Protein AF-A0A9E4IZJ5-F1 (afdb_monomer_lite)

Foldseek 3Di:
DDDPPPPDDPDDDDDDDDDPVRVVVLVVVCVVVVHDSVVSVVVVCCVPPPVVVVVVVVVVVVVVVVPDDDDDDDPDPVRVVVVVVVVVVDVVVPDDDPDDDPDDDDDDDDD

Radius of gyration: 29.45 Å; chains: 1; bounding box: 47×33×101 Å

pLDDT: mean 76.72, std 20.34, range [35.88, 96.62]

Structure (mmCIF, N/CA/C/O backbone):
data_AF-A0A9E4IZJ5-F1
#
_entry.id   AF-A0A9E4IZJ5-F1
#
loop_
_atom_site.group_PDB
_atom_site.id
_atom_site.type_symbol
_atom_site.label_atom_id
_atom_site.label_alt_id
_atom_site.label_comp_id
_atom_site.label_asym_id
_atom_site.label_entity_id
_atom_site.label_seq_id
_atom_site.pdbx_PDB_ins_code
_atom_site.Cartn_x
_atom_site.Cartn_y
_atom_site.Cartn_z
_atom_site.occupancy
_atom_site.B_iso_or_equiv
_atom_site.auth_seq_id
_atom_site.auth_comp_id
_atom_site.auth_asym_id
_atom_site.auth_atom_id
_atom_site.pdbx_PDB_model_num
ATOM 1 N N . MET A 1 1 ? 7.154 19.233 9.734 1.00 36.97 1 MET A N 1
ATOM 2 C CA . MET A 1 1 ? 6.750 17.893 9.251 1.00 36.97 1 MET A CA 1
ATOM 3 C C . MET A 1 1 ? 5.667 18.065 8.201 1.00 36.97 1 MET A C 1
ATOM 5 O O . MET A 1 1 ? 4.547 18.426 8.537 1.00 36.97 1 MET A O 1
ATOM 9 N N . THR A 1 2 ? 6.019 17.907 6.929 1.00 35.88 2 THR A N 1
ATOM 10 C CA . THR A 1 2 ? 5.123 18.155 5.794 1.00 35.88 2 THR A CA 1
ATOM 11 C C . THR A 1 2 ? 4.124 17.006 5.673 1.00 35.88 2 THR A C 1
ATOM 13 O O . THR A 1 2 ? 4.502 15.882 5.353 1.00 35.88 2 THR A O 1
ATOM 16 N N . ALA A 1 3 ? 2.850 17.262 5.972 1.00 42.31 3 ALA A N 1
ATOM 17 C CA . ALA A 1 3 ? 1.789 16.279 5.794 1.00 42.31 3 ALA A CA 1
ATOM 18 C C . ALA A 1 3 ? 1.531 16.086 4.292 1.00 42.31 3 ALA A C 1
ATOM 20 O O . ALA A 1 3 ? 0.948 16.947 3.634 1.00 42.31 3 ALA A O 1
ATOM 21 N N . TYR A 1 4 ? 1.993 14.961 3.748 1.00 40.84 4 TYR A N 1
ATOM 22 C CA . TYR A 1 4 ? 1.787 14.574 2.357 1.00 40.84 4 TYR A CA 1
ATOM 23 C C . TYR A 1 4 ? 0.290 14.324 2.111 1.00 40.84 4 TYR A C 1
ATOM 25 O O . TYR A 1 4 ? -0.257 13.277 2.461 1.00 40.84 4 TYR A O 1
ATOM 33 N N . ARG A 1 5 ? -0.411 15.316 1.552 1.00 44.94 5 ARG A N 1
ATOM 34 C CA . ARG A 1 5 ? -1.818 15.194 1.154 1.00 44.94 5 ARG A CA 1
ATOM 35 C C . ARG A 1 5 ? -1.877 14.490 -0.202 1.00 44.94 5 ARG A C 1
ATOM 37 O O . ARG A 1 5 ? -1.972 15.137 -1.237 1.00 44.94 5 ARG A O 1
ATOM 44 N N . ARG A 1 6 ? -1.804 13.157 -0.196 1.00 54.78 6 ARG A N 1
ATOM 45 C CA . ARG A 1 6 ? -2.070 12.346 -1.392 1.00 54.78 6 ARG A CA 1
ATOM 46 C C . ARG A 1 6 ? -3.553 12.509 -1.743 1.00 54.78 6 ARG A C 1
ATOM 48 O O . ARG A 1 6 ? -4.413 12.033 -1.003 1.00 54.78 6 ARG A O 1
ATOM 55 N N . HIS A 1 7 ? -3.857 13.217 -2.827 1.00 52.69 7 HIS A N 1
ATOM 56 C CA . HIS A 1 7 ? -5.185 13.155 -3.431 1.00 52.69 7 HIS A CA 1
ATOM 57 C C . HIS A 1 7 ? -5.398 11.712 -3.903 1.00 52.69 7 HIS A C 1
ATOM 59 O O . HIS A 1 7 ? -4.649 11.212 -4.736 1.00 52.69 7 HIS A O 1
ATOM 65 N N . MET A 1 8 ? -6.348 11.008 -3.286 1.00 59.66 8 MET A N 1
ATOM 66 C CA . MET A 1 8 ? -6.722 9.657 -3.701 1.00 59.66 8 MET A CA 1
ATOM 67 C C . MET A 1 8 ? -7.817 9.773 -4.758 1.00 59.66 8 MET A C 1
ATOM 69 O O . MET A 1 8 ? -8.999 9.855 -4.424 1.00 59.66 8 MET A O 1
ATOM 73 N N . GLU A 1 9 ? -7.424 9.830 -6.025 1.00 59.44 9 GLU A N 1
ATOM 74 C CA . GLU A 1 9 ? -8.359 9.677 -7.140 1.00 59.44 9 GLU A CA 1
ATOM 75 C C . GLU A 1 9 ? -8.937 8.249 -7.118 1.00 59.44 9 GLU A C 1
ATOM 77 O O . GLU A 1 9 ? -8.218 7.281 -6.878 1.00 59.44 9 GLU A O 1
ATOM 82 N N . GLY A 1 10 ? -10.259 8.112 -7.274 1.00 72.81 10 GLY A N 1
ATOM 83 C CA . GLY A 1 10 ? -10.942 6.808 -7.242 1.00 72.81 10 GLY A CA 1
ATOM 84 C C . GLY A 1 10 ? -11.195 6.210 -5.848 1.00 72.81 10 GLY A C 1
ATOM 85 O O . GLY A 1 10 ? -11.477 5.015 -5.733 1.00 72.81 10 GLY A O 1
ATOM 86 N N . ALA A 1 11 ? -11.115 7.002 -4.772 1.00 76.50 11 ALA A N 1
ATOM 87 C CA . ALA A 1 11 ? -11.359 6.512 -3.415 1.00 76.50 11 ALA A CA 1
ATOM 88 C C . ALA A 1 11 ? -12.785 5.946 -3.240 1.00 76.50 11 ALA A C 1
ATOM 90 O O . ALA A 1 11 ? -13.775 6.666 -3.365 1.00 76.50 11 ALA A O 1
ATOM 91 N N . ARG A 1 12 ? -12.893 4.659 -2.878 1.00 85.75 12 ARG A N 1
ATOM 92 C CA . ARG A 1 12 ? -14.165 4.006 -2.525 1.00 85.75 12 ARG A CA 1
ATOM 93 C C . ARG A 1 12 ? -14.341 3.926 -1.010 1.00 85.75 12 ARG A C 1
ATOM 95 O O . ARG A 1 12 ? -13.396 3.632 -0.278 1.00 85.75 12 ARG A O 1
ATOM 102 N N . LYS A 1 13 ? -15.560 4.193 -0.531 1.00 87.25 13 LYS A N 1
ATOM 103 C CA . LYS A 1 13 ? -15.899 4.077 0.893 1.00 87.25 13 LYS A CA 1
ATOM 104 C C . LYS A 1 13 ? -16.126 2.608 1.244 1.00 87.25 13 LYS A C 1
ATOM 106 O O . LYS A 1 13 ? -16.907 1.930 0.588 1.00 87.25 13 LYS A O 1
ATOM 111 N N . VAL A 1 14 ? -15.483 2.158 2.315 1.00 86.88 14 VAL A N 1
ATOM 112 C CA . VAL A 1 14 ? -15.675 0.828 2.899 1.00 86.88 14 VAL A CA 1
ATOM 113 C C . VAL A 1 14 ? -16.224 1.004 4.312 1.00 86.88 14 VAL A C 1
ATOM 115 O O . VAL A 1 14 ? -15.728 1.840 5.069 1.00 86.88 14 VAL A O 1
ATOM 118 N N . GLN A 1 15 ? -17.258 0.238 4.656 1.00 91.44 15 GLN A N 1
ATOM 119 C CA . GLN A 1 15 ? -17.832 0.180 5.998 1.00 91.44 15 GLN A CA 1
ATOM 120 C C . GLN A 1 15 ? -17.727 -1.255 6.504 1.00 91.44 15 GLN A C 1
ATOM 122 O O . GLN A 1 15 ? -18.146 -2.183 5.820 1.00 91.44 15 GLN A O 1
ATOM 127 N N . VAL A 1 16 ? -17.152 -1.425 7.692 1.00 90.38 16 VAL A N 1
ATOM 128 C CA . VAL A 1 16 ? -16.969 -2.728 8.336 1.00 90.38 16 VAL A CA 1
ATOM 129 C C . VAL A 1 16 ? -17.392 -2.635 9.792 1.00 90.38 16 VAL A C 1
ATOM 131 O O . VAL A 1 16 ? -17.173 -1.611 10.443 1.00 90.38 16 VAL A O 1
ATOM 134 N N . THR A 1 17 ? -17.990 -3.709 10.295 1.00 94.06 17 THR A N 1
ATOM 135 C CA . THR A 1 17 ? -18.307 -3.858 11.715 1.00 94.06 17 THR A CA 1
ATOM 136 C C . THR A 1 17 ? -17.167 -4.612 12.375 1.00 94.06 17 THR A C 1
ATOM 138 O O . THR A 1 17 ? -16.766 -5.670 11.898 1.00 94.06 17 THR A O 1
ATOM 141 N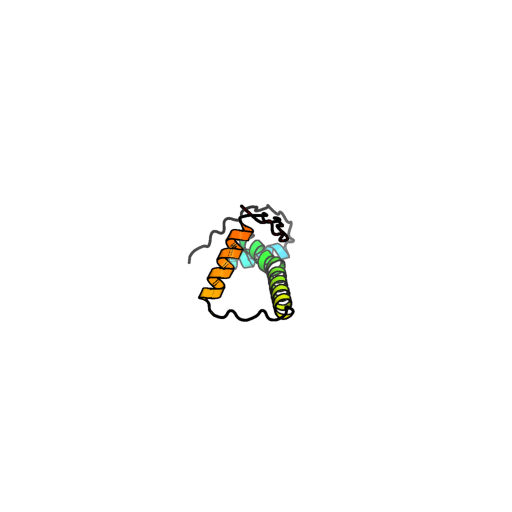 N . LEU A 1 18 ? -16.636 -4.048 13.455 1.00 92.56 18 LEU A N 1
ATOM 142 C CA . LEU A 1 18 ? -15.552 -4.640 14.229 1.00 92.56 18 LEU A CA 1
ATOM 143 C C . LEU A 1 18 ? -16.088 -5.112 15.571 1.00 92.56 18 LEU A C 1
ATOM 145 O O . LEU A 1 18 ? -16.976 -4.477 16.145 1.00 92.56 18 LEU A O 1
ATOM 149 N N . ASP A 1 19 ? -15.513 -6.189 16.092 1.00 96.62 19 ASP A N 1
ATOM 150 C CA . ASP A 1 19 ? -15.786 -6.590 17.464 1.00 96.62 19 ASP A CA 1
ATOM 151 C C . ASP A 1 19 ? -15.131 -5.625 18.475 1.00 96.62 19 ASP A C 1
ATOM 153 O O . ASP A 1 19 ? -14.283 -4.784 18.146 1.00 96.62 19 ASP A O 1
ATOM 157 N N . ALA A 1 20 ? -15.527 -5.750 19.743 1.00 94.88 20 ALA A N 1
ATOM 158 C CA . ALA A 1 20 ? -15.045 -4.878 20.810 1.00 94.88 20 ALA A CA 1
ATOM 159 C C . ALA A 1 20 ? -13.517 -4.940 21.001 1.00 94.88 20 ALA A C 1
ATOM 161 O O . ALA A 1 20 ? -12.894 -3.916 21.290 1.00 94.88 20 ALA A O 1
ATOM 162 N N . ARG A 1 21 ? -12.894 -6.114 20.819 1.00 95.56 21 ARG A N 1
ATOM 163 C CA . ARG A 1 2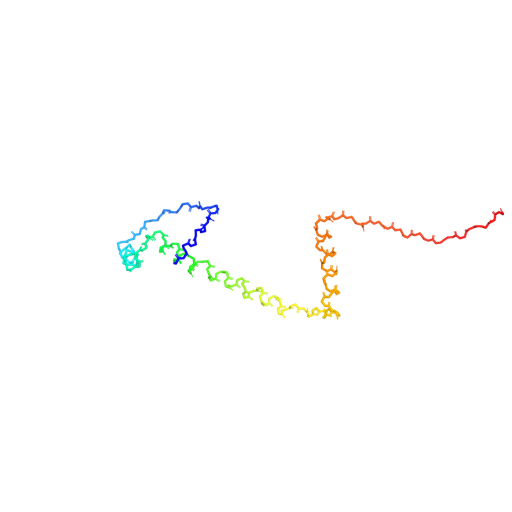1 ? -11.441 -6.296 20.968 1.00 95.56 21 ARG A CA 1
ATOM 164 C C . ARG A 1 21 ? -10.693 -5.620 19.821 1.00 95.56 21 ARG A C 1
ATOM 166 O O . ARG A 1 21 ? -9.725 -4.899 20.065 1.00 95.56 21 ARG A O 1
ATOM 173 N N . GLN A 1 22 ? -11.164 -5.801 18.591 1.00 92.50 22 GLN A N 1
ATOM 174 C CA . GLN A 1 22 ? -10.612 -5.178 17.388 1.00 92.50 22 GLN A CA 1
ATOM 175 C C . GLN A 1 22 ? -10.706 -3.651 17.459 1.00 92.50 22 GLN A C 1
ATOM 177 O O . GLN A 1 22 ? -9.714 -2.949 17.239 1.00 92.50 22 GLN A O 1
ATOM 182 N N . TYR A 1 23 ? -11.875 -3.124 17.835 1.00 93.94 23 TYR A N 1
ATOM 183 C CA . TYR A 1 23 ? -12.063 -1.685 17.986 1.00 93.94 23 TYR A CA 1
ATOM 184 C C . TYR A 1 23 ? -11.182 -1.108 19.102 1.00 93.94 23 TYR A C 1
ATOM 186 O O . TYR A 1 23 ? -10.544 -0.071 18.907 1.00 93.94 23 TYR A O 1
ATOM 194 N N . ALA A 1 24 ? -11.080 -1.788 20.249 1.00 93.12 24 ALA A N 1
ATOM 195 C CA . ALA A 1 24 ? -10.210 -1.363 21.344 1.00 93.12 24 ALA A CA 1
ATOM 196 C C . ALA A 1 24 ? -8.732 -1.313 20.921 1.00 93.12 24 ALA A C 1
ATOM 198 O O . ALA A 1 24 ? -8.028 -0.351 21.241 1.00 93.12 24 ALA A O 1
ATOM 199 N N . ALA A 1 25 ? -8.267 -2.302 20.153 1.00 92.38 25 ALA A N 1
ATOM 200 C CA . ALA A 1 25 ? -6.905 -2.326 19.628 1.00 92.38 25 ALA A CA 1
ATOM 201 C C . ALA A 1 25 ? -6.628 -1.133 18.697 1.00 92.38 25 ALA A C 1
ATOM 203 O O . ALA A 1 25 ? -5.636 -0.423 18.893 1.00 92.38 25 ALA A O 1
ATOM 204 N N . LEU A 1 26 ? -7.525 -0.860 17.743 1.00 91.69 26 LEU A N 1
ATOM 205 C CA . LEU A 1 26 ? -7.403 0.290 16.841 1.00 91.69 26 LEU A CA 1
ATOM 206 C C . LEU A 1 26 ? -7.488 1.622 17.592 1.00 91.69 26 LEU A C 1
ATOM 208 O O . LEU A 1 26 ? -6.711 2.535 17.314 1.00 91.69 26 LEU A O 1
ATOM 212 N N . SER A 1 27 ? -8.395 1.733 18.567 1.00 92.06 27 SER A N 1
ATOM 213 C CA . SER A 1 27 ? -8.549 2.937 19.387 1.00 92.06 27 SER A CA 1
ATOM 214 C C . SER A 1 27 ? -7.291 3.222 20.201 1.00 92.06 27 SER A C 1
ATOM 216 O O . SER A 1 27 ? -6.848 4.366 20.268 1.00 92.06 27 SER A O 1
ATOM 218 N N . ARG A 1 28 ? -6.649 2.186 20.753 1.00 93.38 28 ARG A N 1
ATOM 219 C CA . ARG A 1 28 ? -5.379 2.325 21.474 1.00 93.38 28 ARG A CA 1
ATOM 220 C C . ARG A 1 28 ? -4.269 2.874 20.577 1.00 93.38 28 ARG A C 1
ATOM 222 O O . ARG A 1 28 ? -3.574 3.794 20.992 1.00 93.38 28 ARG A O 1
ATOM 229 N N . ILE A 1 29 ? -4.125 2.352 19.357 1.00 91.31 29 ILE A N 1
ATOM 230 C CA . ILE A 1 29 ? -3.115 2.820 18.387 1.00 91.31 29 ILE A CA 1
ATOM 231 C C . ILE A 1 29 ? -3.415 4.262 17.958 1.00 91.31 29 ILE A C 1
ATOM 233 O O . ILE A 1 29 ? -2.544 5.126 17.988 1.00 91.31 29 ILE A O 1
ATOM 237 N N . SER A 1 30 ? -4.679 4.540 17.636 1.00 91.62 30 SER A N 1
ATOM 238 C CA . SER A 1 30 ? -5.164 5.875 17.279 1.00 91.62 30 SER A CA 1
ATOM 239 C C . SER A 1 30 ? -4.855 6.909 18.366 1.00 91.62 30 SER A C 1
ATOM 241 O O . SER A 1 30 ? -4.327 7.975 18.053 1.00 91.62 30 SER A O 1
ATOM 243 N N . ARG A 1 31 ? -5.120 6.587 19.639 1.00 91.94 31 ARG A N 1
ATOM 244 C CA . ARG A 1 31 ? -4.844 7.470 20.783 1.00 91.94 31 ARG A CA 1
ATOM 245 C C . ARG A 1 31 ? -3.354 7.632 21.056 1.00 91.94 31 ARG A C 1
ATOM 247 O O . ARG A 1 31 ? -2.927 8.749 21.315 1.00 91.94 31 ARG A O 1
ATOM 254 N N . LYS A 1 32 ? -2.578 6.544 20.987 1.00 91.00 32 LYS A N 1
ATOM 255 C CA . LYS A 1 32 ? -1.126 6.567 21.217 1.00 91.00 32 LYS A CA 1
ATOM 256 C C . LYS A 1 32 ? -0.421 7.525 20.257 1.00 91.00 32 LYS A C 1
ATOM 258 O O . LYS A 1 32 ? 0.443 8.280 20.682 1.00 91.00 32 LYS A O 1
ATOM 263 N N . ASP A 1 33 ? -0.829 7.512 18.992 1.00 85.38 33 ASP A N 1
ATOM 264 C CA . ASP A 1 33 ? -0.150 8.266 17.938 1.00 85.38 33 ASP A CA 1
ATOM 265 C C . ASP A 1 33 ? -0.860 9.592 17.595 1.00 85.38 33 ASP A C 1
ATOM 267 O O . ASP A 1 33 ? -0.421 10.317 16.704 1.00 85.38 33 ASP A O 1
ATOM 271 N N . GLY A 1 34 ? -1.992 9.903 18.241 1.00 89.12 34 GLY A N 1
ATOM 272 C CA . GLY A 1 34 ? -2.806 11.088 17.935 1.00 89.12 34 GLY A CA 1
ATOM 273 C C . GLY A 1 34 ? -3.436 11.070 16.533 1.00 89.12 34 GLY A C 1
ATOM 274 O O . GLY A 1 34 ? -3.706 12.119 15.947 1.00 89.12 34 GLY A O 1
ATOM 275 N N . ARG A 1 35 ? -3.656 9.883 15.954 1.00 88.69 35 ARG A N 1
ATOM 276 C CA . ARG A 1 35 ? -4.105 9.706 14.561 1.00 88.69 35 ARG A CA 1
ATOM 277 C C . ARG A 1 35 ? -5.572 9.316 14.489 1.00 88.69 35 ARG A C 1
ATOM 279 O O . ARG A 1 35 ? -6.089 8.632 15.363 1.00 88.69 35 ARG A O 1
ATOM 286 N N . LYS A 1 36 ? -6.252 9.678 13.398 1.00 91.62 36 LYS A N 1
ATOM 287 C CA . LYS A 1 36 ? -7.631 9.231 13.127 1.00 91.62 36 LYS A CA 1
ATOM 288 C C . LYS A 1 36 ? -7.663 7.714 12.899 1.00 91.62 36 LYS A C 1
ATOM 290 O O . LYS A 1 36 ? -6.823 7.200 12.166 1.00 91.62 36 LYS A O 1
ATOM 295 N N . LEU A 1 37 ? -8.687 7.023 13.409 1.00 89.94 37 LEU A N 1
ATOM 296 C CA . LEU A 1 37 ? -8.894 5.578 13.192 1.00 89.94 37 LEU A CA 1
ATOM 297 C C . LEU A 1 37 ? -8.805 5.176 11.712 1.00 89.94 37 LEU A C 1
ATOM 299 O O . LEU A 1 37 ? -8.120 4.221 11.369 1.00 89.94 37 LEU A O 1
ATOM 303 N N . ALA A 1 38 ? -9.421 5.955 10.819 1.00 87.88 38 ALA A N 1
ATOM 304 C CA . ALA A 1 38 ? -9.375 5.694 9.380 1.00 87.88 38 ALA A CA 1
ATOM 305 C C . ALA A 1 38 ? -7.953 5.743 8.789 1.00 87.88 38 ALA A C 1
ATOM 307 O O . ALA A 1 38 ? -7.687 5.080 7.794 1.00 87.88 38 ALA A O 1
ATOM 308 N N . ALA A 1 39 ? -7.042 6.532 9.370 1.00 89.75 39 ALA A N 1
ATOM 309 C CA . ALA A 1 39 ? -5.644 6.553 8.944 1.00 89.75 39 ALA A CA 1
ATOM 310 C C . ALA A 1 39 ? -4.922 5.269 9.372 1.00 89.75 39 ALA A C 1
ATOM 312 O O . ALA A 1 39 ? -4.240 4.669 8.551 1.00 89.75 39 ALA A O 1
ATOM 313 N N . VAL A 1 40 ? -5.155 4.815 10.607 1.00 91.69 40 VAL A N 1
ATOM 314 C C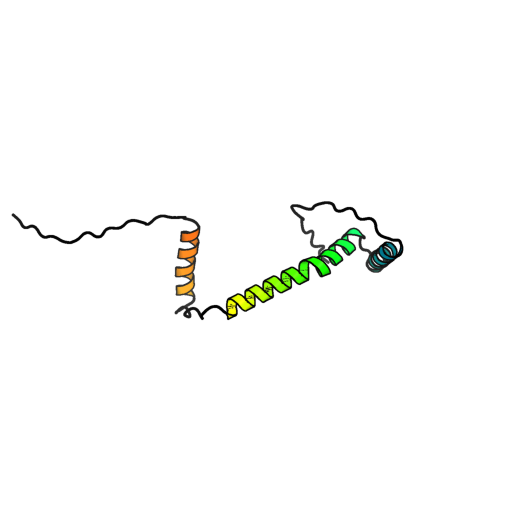A . VAL A 1 40 ? -4.604 3.553 11.129 1.00 91.69 40 VAL A CA 1
ATOM 315 C C . VAL A 1 40 ? -5.090 2.359 10.304 1.00 91.69 40 VAL A C 1
ATOM 317 O O . VAL A 1 40 ? -4.295 1.509 9.921 1.00 91.69 40 VAL A O 1
ATOM 320 N N . VAL A 1 41 ? -6.386 2.315 9.979 1.00 91.69 41 VAL A N 1
ATOM 321 C CA . VAL A 1 41 ? -6.958 1.246 9.145 1.00 91.69 41 VAL A CA 1
ATOM 322 C C . VAL A 1 41 ? -6.364 1.268 7.738 1.00 91.69 41 VAL A C 1
ATOM 324 O O . VAL A 1 41 ? -5.976 0.220 7.236 1.00 91.69 41 VAL A O 1
ATOM 327 N N . ARG A 1 42 ? -6.246 2.444 7.106 1.00 90.81 42 ARG A N 1
ATOM 328 C CA . ARG A 1 42 ? -5.626 2.555 5.776 1.00 90.81 42 ARG A CA 1
ATOM 329 C C . ARG A 1 42 ? -4.178 2.082 5.768 1.00 90.81 42 ARG A C 1
ATOM 331 O O . ARG A 1 42 ? -3.797 1.364 4.858 1.00 90.81 42 ARG A O 1
ATOM 338 N N . GLU A 1 43 ? -3.395 2.453 6.774 1.00 90.38 43 GLU A N 1
ATOM 339 C CA . GLU A 1 43 ? -2.007 2.002 6.888 1.00 90.38 43 GLU A CA 1
ATOM 340 C C . GLU A 1 43 ? -1.910 0.488 7.088 1.00 90.38 43 GLU A C 1
ATOM 342 O O . GLU A 1 43 ? -1.067 -0.159 6.476 1.00 90.38 43 GLU A O 1
ATOM 347 N N . ALA A 1 44 ? -2.796 -0.098 7.897 1.00 91.31 44 ALA A N 1
ATOM 348 C CA . ALA A 1 44 ? -2.843 -1.546 8.056 1.00 91.31 44 ALA A CA 1
ATOM 349 C C . ALA A 1 44 ? -3.173 -2.250 6.727 1.00 91.31 44 ALA A C 1
ATOM 351 O O . ALA A 1 44 ? -2.518 -3.230 6.381 1.00 91.31 44 ALA A O 1
ATOM 352 N N . VAL A 1 45 ? -4.143 -1.736 5.964 1.00 91.06 45 VAL A N 1
ATOM 353 C CA . VAL A 1 45 ? -4.476 -2.270 4.632 1.00 91.06 45 VAL A CA 1
ATOM 354 C C . VAL A 1 45 ? -3.287 -2.151 3.680 1.00 91.06 45 VAL A C 1
ATOM 356 O O . VAL A 1 45 ? -2.957 -3.123 3.009 1.00 91.06 45 VAL A O 1
ATOM 359 N N . GLU A 1 46 ? -2.608 -1.004 3.650 1.00 91.06 46 GLU A N 1
ATOM 360 C CA . GLU A 1 46 ? -1.418 -0.818 2.813 1.00 91.06 46 GLU A CA 1
ATOM 361 C C . GLU A 1 46 ? -0.350 -1.865 3.157 1.00 91.06 46 GLU A C 1
ATOM 363 O O . GLU A 1 46 ? 0.090 -2.619 2.293 1.00 91.06 46 GLU A O 1
ATOM 368 N N . LYS A 1 47 ? -0.012 -1.985 4.442 1.00 90.19 47 LYS A N 1
ATOM 369 C CA . LYS A 1 47 ? 1.061 -2.857 4.922 1.00 90.19 47 LYS A CA 1
ATOM 370 C C . LYS A 1 47 ? 0.799 -4.345 4.694 1.00 90.19 47 LYS A C 1
ATOM 372 O O . LYS A 1 47 ? 1.724 -5.093 4.394 1.00 90.19 47 LYS A O 1
ATOM 377 N N . TYR A 1 48 ? -0.436 -4.797 4.896 1.00 90.00 48 TYR A N 1
ATOM 378 C CA . TYR A 1 48 ? -0.746 -6.229 4.866 1.00 90.00 48 TYR A CA 1
ATOM 379 C C . TYR A 1 48 ? -1.349 -6.704 3.547 1.00 90.00 48 TYR A C 1
ATOM 381 O O . TYR A 1 48 ? -1.234 -7.886 3.240 1.00 90.00 48 TYR A O 1
ATOM 389 N N . CYS A 1 49 ? -1.977 -5.821 2.772 1.00 87.25 49 CYS A N 1
ATOM 390 C CA . CYS A 1 49 ? -2.635 -6.203 1.523 1.00 87.25 49 CYS A CA 1
ATOM 391 C C . CYS A 1 49 ? -1.896 -5.673 0.291 1.00 87.25 49 CYS A C 1
ATOM 393 O O . CYS A 1 49 ? -1.793 -6.387 -0.697 1.00 87.25 49 CYS A O 1
ATOM 395 N N . VAL A 1 50 ? -1.364 -4.447 0.332 1.00 89.25 50 VAL A N 1
ATOM 396 C CA . VAL A 1 50 ? -0.807 -3.791 -0.867 1.00 89.25 50 VAL A CA 1
ATOM 397 C C . VAL A 1 50 ? 0.702 -3.998 -0.985 1.00 89.25 50 VAL A C 1
ATOM 399 O O . VAL A 1 50 ? 1.196 -4.384 -2.045 1.00 89.25 50 VAL A O 1
ATOM 402 N N . GLU A 1 51 ? 1.452 -3.774 0.095 1.00 89.69 51 GLU A N 1
ATOM 403 C CA . GLU A 1 51 ? 2.913 -3.900 0.104 1.00 89.69 51 GLU A CA 1
ATOM 404 C C . GLU A 1 51 ? 3.413 -5.305 -0.267 1.00 89.69 51 GLU A C 1
ATOM 406 O O . GLU A 1 51 ? 4.359 -5.383 -1.056 1.00 89.69 51 GLU A O 1
ATOM 411 N N . PRO A 1 52 ? 2.819 -6.417 0.219 1.00 89.69 52 PRO A N 1
ATOM 412 C CA . PRO A 1 52 ? 3.283 -7.754 -0.141 1.00 89.69 52 PRO A CA 1
ATOM 413 C C . PRO A 1 52 ? 3.104 -8.049 -1.631 1.00 89.69 52 PRO A C 1
ATOM 415 O O . PRO A 1 52 ? 4.032 -8.544 -2.264 1.00 89.69 52 PRO A O 1
ATOM 418 N N . GLU A 1 53 ? 1.958 -7.678 -2.212 1.00 86.69 53 GLU A N 1
ATOM 419 C CA . GLU A 1 53 ? 1.721 -7.826 -3.651 1.00 86.69 53 GLU A CA 1
ATOM 420 C C . GLU A 1 53 ? 2.687 -6.966 -4.467 1.00 86.69 53 GLU A C 1
ATOM 422 O O . GLU A 1 53 ? 3.282 -7.435 -5.435 1.00 86.69 53 GLU A O 1
ATOM 427 N N . ALA A 1 54 ? 2.877 -5.704 -4.075 1.00 85.94 54 ALA A N 1
ATOM 428 C CA . ALA A 1 54 ? 3.808 -4.810 -4.750 1.00 85.94 54 ALA A CA 1
ATOM 429 C C . ALA A 1 54 ? 5.252 -5.325 -4.661 1.00 85.94 54 ALA A C 1
ATOM 431 O O . ALA A 1 54 ? 6.005 -5.226 -5.630 1.00 85.94 54 ALA A O 1
ATOM 432 N N . ARG A 1 55 ? 5.641 -5.894 -3.515 1.00 88.88 55 ARG A N 1
ATOM 433 C CA . ARG A 1 55 ? 6.943 -6.536 -3.328 1.00 88.88 55 ARG A CA 1
ATOM 434 C C . ARG A 1 55 ? 7.082 -7.760 -4.223 1.00 88.88 55 ARG A C 1
ATOM 436 O O . ARG A 1 55 ? 8.119 -7.885 -4.865 1.00 88.88 55 ARG A O 1
ATOM 443 N N . GLN A 1 56 ? 6.067 -8.617 -4.289 1.00 88.69 56 GLN A N 1
ATOM 444 C CA . GLN A 1 56 ? 6.108 -9.802 -5.139 1.00 88.69 56 GLN A CA 1
ATOM 445 C C . GLN A 1 56 ? 6.239 -9.414 -6.613 1.00 88.69 56 GLN A C 1
ATOM 447 O O . GLN A 1 56 ? 7.187 -9.841 -7.254 1.00 88.69 56 GLN A O 1
ATOM 452 N N . ARG A 1 57 ? 5.425 -8.468 -7.102 1.00 90.38 57 ARG A N 1
ATOM 453 C CA . ARG A 1 57 ? 5.541 -7.951 -8.480 1.00 90.38 57 ARG A CA 1
ATOM 454 C C . ARG A 1 57 ? 6.939 -7.422 -8.807 1.00 90.38 57 ARG A C 1
ATOM 456 O O . ARG A 1 57 ? 7.403 -7.568 -9.931 1.00 90.38 57 ARG A O 1
ATOM 463 N N . ARG A 1 58 ? 7.615 -6.780 -7.845 1.00 90.44 58 ARG A N 1
ATOM 464 C CA . ARG A 1 58 ? 9.002 -6.318 -8.031 1.00 90.44 58 ARG A CA 1
ATOM 465 C C . ARG A 1 58 ? 9.977 -7.484 -8.138 1.00 90.44 58 ARG A C 1
ATOM 467 O O . ARG A 1 58 ? 10.876 -7.413 -8.963 1.00 90.44 58 ARG A O 1
ATOM 474 N N . LEU A 1 59 ? 9.819 -8.515 -7.309 1.00 93.88 59 LEU A N 1
ATOM 475 C CA . LEU A 1 59 ? 10.654 -9.714 -7.379 1.00 93.88 59 LEU A CA 1
ATOM 476 C C . LEU A 1 59 ? 10.449 -10.445 -8.704 1.00 93.88 59 LEU A C 1
ATOM 478 O O . LEU A 1 59 ? 11.436 -10.738 -9.364 1.00 93.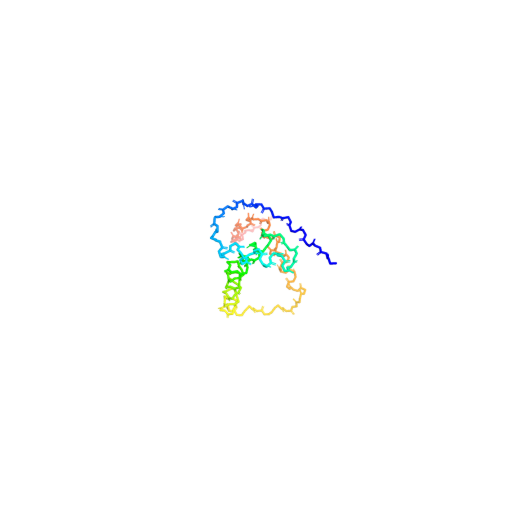88 59 LEU A O 1
ATOM 482 N N . ASP A 1 60 ? 9.201 -10.620 -9.133 1.00 93.44 60 ASP A N 1
ATOM 483 C CA . ASP A 1 60 ? 8.870 -11.259 -10.410 1.00 93.44 60 ASP A CA 1
ATOM 484 C C . ASP A 1 60 ? 9.469 -10.473 -11.591 1.00 93.44 60 ASP A C 1
ATOM 486 O O . ASP A 1 60 ? 10.038 -11.048 -12.517 1.00 93.44 60 ASP A O 1
ATOM 490 N N . ALA A 1 61 ? 9.403 -9.135 -11.551 1.00 93.19 61 ALA A N 1
ATOM 491 C CA . ALA A 1 61 ? 10.018 -8.286 -12.571 1.00 93.19 61 ALA A CA 1
ATOM 492 C C . ALA A 1 61 ? 11.550 -8.410 -12.585 1.00 93.19 61 ALA A C 1
ATOM 494 O O . ALA A 1 61 ? 12.149 -8.451 -13.656 1.00 93.19 61 ALA A O 1
ATOM 495 N N . ILE A 1 62 ? 12.184 -8.487 -11.411 1.00 93.56 62 ILE A N 1
ATOM 496 C CA . ILE A 1 62 ? 13.629 -8.714 -11.295 1.00 93.56 62 ILE A CA 1
ATOM 497 C C . ILE A 1 62 ? 13.992 -10.083 -11.872 1.00 93.56 62 ILE A C 1
ATOM 499 O O . ILE A 1 62 ? 14.896 -10.164 -12.694 1.00 93.56 62 ILE A O 1
ATOM 503 N N . GLU A 1 63 ? 13.282 -11.141 -11.488 1.00 94.69 63 GLU A N 1
ATOM 504 C CA . GLU A 1 63 ? 13.503 -12.492 -12.007 1.00 94.69 63 GLU A CA 1
ATOM 505 C C . GLU A 1 63 ? 13.359 -12.533 -13.529 1.00 94.69 63 GLU A C 1
ATOM 507 O O . GLU A 1 63 ? 14.229 -13.059 -14.218 1.00 94.69 63 GLU A O 1
ATOM 512 N N . THR A 1 64 ? 12.326 -11.875 -14.062 1.00 93.31 64 THR A N 1
ATOM 513 C CA . THR A 1 64 ? 12.125 -11.750 -15.508 1.00 93.31 64 THR A CA 1
ATOM 514 C C . THR A 1 64 ? 13.317 -11.059 -16.171 1.00 93.31 64 THR A C 1
ATOM 516 O O . THR A 1 64 ? 13.806 -11.552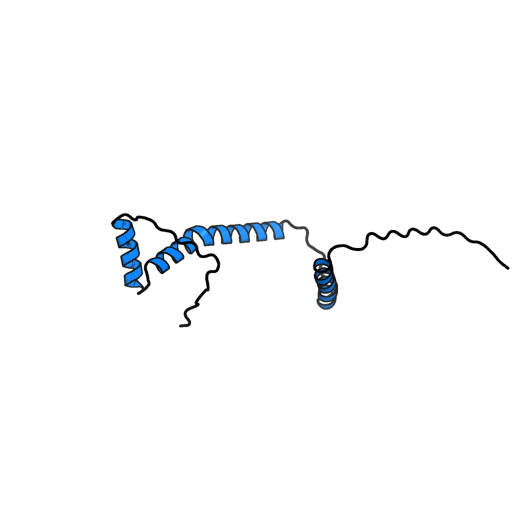 -17.178 1.00 93.31 64 THR A O 1
ATOM 519 N N . LEU A 1 65 ? 13.823 -9.955 -15.607 1.00 90.44 65 LEU A N 1
ATOM 520 C CA . LEU A 1 65 ? 14.998 -9.253 -16.142 1.00 90.44 65 LEU A CA 1
ATOM 521 C C . LEU A 1 65 ? 16.258 -10.128 -16.138 1.00 90.44 65 LEU A C 1
ATOM 523 O O . LEU A 1 65 ? 17.034 -10.064 -17.084 1.00 90.44 65 LEU A O 1
ATOM 527 N N . TYR A 1 66 ? 16.462 -10.938 -15.097 1.00 90.50 66 TYR A N 1
ATOM 528 C CA . TYR A 1 66 ? 17.605 -11.856 -15.015 1.00 90.50 66 TYR A CA 1
ATOM 529 C C . TYR A 1 66 ? 17.476 -13.068 -15.941 1.00 90.50 66 TYR A C 1
ATOM 531 O O . TYR A 1 66 ? 18.491 -13.642 -16.324 1.00 90.50 66 TYR A O 1
ATOM 539 N N . ALA A 1 67 ? 16.252 -13.461 -16.290 1.00 93.44 67 ALA A N 1
ATOM 540 C CA . ALA A 1 67 ? 15.989 -14.535 -17.239 1.00 93.44 67 ALA A CA 1
ATOM 541 C C . ALA A 1 67 ? 16.115 -14.090 -18.707 1.00 93.44 67 ALA A C 1
ATOM 543 O O . ALA A 1 67 ? 16.134 -14.941 -19.594 1.00 93.44 67 ALA A O 1
ATOM 544 N N . MET A 1 68 ? 16.170 -12.782 -18.980 1.00 91.12 68 MET A N 1
ATOM 545 C CA . MET A 1 68 ? 16.384 -12.268 -20.332 1.00 91.12 68 MET A CA 1
ATOM 546 C C . MET A 1 68 ? 17.832 -12.475 -20.770 1.00 91.12 68 MET A C 1
ATOM 548 O O . MET A 1 68 ? 18.767 -12.283 -19.990 1.00 91.12 68 MET A O 1
ATOM 552 N N . ASP A 1 69 ? 18.013 -12.789 -22.051 1.00 91.31 69 ASP A N 1
ATOM 553 C CA . ASP A 1 69 ? 19.340 -12.787 -22.651 1.00 91.31 69 ASP A CA 1
ATOM 554 C C . ASP A 1 69 ? 19.965 -11.386 -22.550 1.00 91.31 69 ASP A C 1
ATOM 556 O O . ASP A 1 69 ? 19.277 -10.374 -22.747 1.00 91.31 69 ASP A O 1
ATOM 560 N N . PRO A 1 70 ? 21.272 -11.297 -22.244 1.00 84.88 70 PRO A N 1
ATOM 561 C CA . PRO A 1 70 ? 21.941 -10.018 -22.113 1.00 84.88 70 PRO A CA 1
ATOM 562 C C . PRO A 1 70 ? 21.890 -9.269 -23.445 1.00 84.88 70 PRO A C 1
ATOM 564 O O . PRO A 1 70 ? 22.359 -9.751 -24.477 1.00 84.88 70 PRO A O 1
ATOM 567 N N . LEU A 1 71 ? 21.340 -8.057 -23.411 1.00 83.31 71 LEU A N 1
ATOM 568 C CA . LEU A 1 71 ? 21.350 -7.173 -24.567 1.00 83.31 71 LEU A CA 1
ATOM 569 C C . LEU A 1 71 ? 22.777 -6.676 -24.840 1.00 83.31 71 LEU A C 1
ATOM 571 O O . LEU A 1 71 ? 23.551 -6.462 -23.899 1.00 83.31 71 LEU A O 1
ATOM 575 N N . PRO A 1 72 ? 23.136 -6.459 -26.116 1.00 86.44 72 PRO A N 1
ATOM 576 C CA . PRO A 1 72 ? 24.428 -5.892 -26.461 1.00 86.44 72 PRO A CA 1
ATOM 577 C C . PRO A 1 72 ? 24.595 -4.520 -25.805 1.00 86.44 72 PRO A C 1
ATOM 579 O O . PRO A 1 72 ? 23.688 -3.685 -25.814 1.00 86.44 72 PRO A O 1
ATOM 582 N N . VAL A 1 73 ? 25.776 -4.287 -25.234 1.00 86.12 73 VAL A N 1
ATOM 583 C CA . VAL A 1 73 ? 26.107 -3.003 -24.615 1.00 86.12 73 VAL A CA 1
ATOM 584 C C . VAL A 1 73 ? 26.200 -1.939 -25.715 1.00 86.12 73 VAL A C 1
ATOM 586 O O . VAL A 1 73 ? 26.939 -2.140 -26.683 1.00 86.12 73 VAL A O 1
ATOM 589 N N . PRO A 1 74 ? 25.493 -0.801 -25.590 1.00 88.38 74 PRO A N 1
ATOM 590 C CA . PRO A 1 74 ? 25.603 0.282 -26.556 1.00 88.38 74 PRO A CA 1
ATOM 591 C C . PRO A 1 74 ? 27.039 0.806 -26.643 1.00 88.38 74 PRO A C 1
ATOM 593 O O . PRO A 1 74 ? 27.710 0.971 -25.625 1.00 88.38 74 PRO A O 1
ATOM 596 N N . ALA A 1 75 ? 27.489 1.142 -27.854 1.00 88.19 75 ALA A N 1
ATOM 597 C CA . ALA A 1 75 ? 28.838 1.667 -28.083 1.00 88.19 75 ALA A CA 1
ATOM 598 C C . ALA A 1 75 ? 29.107 2.990 -27.336 1.00 88.19 75 ALA A C 1
ATOM 600 O O . ALA A 1 75 ? 30.245 3.286 -26.977 1.00 88.19 75 ALA A O 1
ATOM 601 N N . SER A 1 76 ? 28.065 3.795 -27.097 1.00 93.38 76 SER A N 1
ATOM 602 C CA . SER A 1 76 ? 28.127 4.992 -26.256 1.00 93.38 76 SER A CA 1
ATOM 603 C C . SER A 1 76 ? 26.736 5.409 -25.770 1.00 93.38 76 SER A C 1
ATOM 605 O O . SER A 1 76 ? 25.711 5.020 -26.336 1.00 93.38 76 SER A O 1
ATOM 607 N N . MET A 1 77 ? 26.694 6.262 -24.742 1.00 87.56 77 MET A N 1
ATOM 608 C CA . MET A 1 77 ? 25.439 6.846 -24.254 1.00 87.56 77 MET A CA 1
ATOM 609 C C . MET A 1 77 ? 24.751 7.716 -25.320 1.00 87.56 77 MET A C 1
ATOM 611 O O . MET A 1 77 ? 23.526 7.763 -25.404 1.00 87.56 77 MET A O 1
ATOM 615 N N . GLU A 1 78 ? 25.534 8.388 -26.165 1.00 91.12 78 GLU A N 1
ATOM 616 C CA . GLU A 1 78 ? 25.020 9.191 -27.277 1.00 91.12 78 GLU A CA 1
ATOM 617 C C . GLU A 1 78 ? 24.345 8.314 -28.344 1.00 91.12 78 GLU A C 1
ATOM 619 O O . GLU A 1 78 ? 23.258 8.648 -28.818 1.00 91.12 78 GLU A O 1
ATOM 624 N N . HIS A 1 79 ? 24.941 7.156 -28.658 1.00 86.38 79 HIS A N 1
ATOM 625 C CA . HIS A 1 79 ? 24.353 6.161 -29.556 1.00 86.38 79 HIS A CA 1
ATOM 626 C C . HIS A 1 79 ? 23.002 5.664 -29.034 1.00 86.38 79 HIS A C 1
ATOM 628 O O . HIS A 1 79 ? 22.010 5.694 -29.762 1.00 86.38 79 HIS A O 1
ATOM 634 N N . TRP A 1 80 ? 22.953 5.288 -27.752 1.00 88.00 80 TRP A N 1
ATOM 635 C CA . TRP A 1 80 ? 21.728 4.850 -27.085 1.00 88.00 80 TRP A CA 1
ATOM 636 C C . TRP A 1 80 ? 20.630 5.913 -27.136 1.00 88.00 80 TRP A C 1
ATOM 638 O O . TRP A 1 80 ? 19.501 5.618 -27.516 1.00 88.00 80 TRP A O 1
ATOM 648 N N . ASN A 1 81 ? 20.956 7.162 -26.787 1.00 88.38 81 ASN A N 1
ATOM 649 C CA . ASN A 1 81 ? 19.977 8.246 -26.777 1.00 88.38 81 ASN A CA 1
ATOM 650 C C . ASN A 1 81 ? 19.376 8.475 -28.165 1.00 88.38 81 ASN A C 1
ATOM 652 O O . ASN A 1 81 ? 18.167 8.655 -28.276 1.00 88.38 81 ASN A O 1
ATOM 656 N N . ARG A 1 82 ? 20.193 8.420 -29.223 1.00 86.81 82 ARG A N 1
ATOM 657 C CA . ARG A 1 82 ? 19.720 8.562 -30.604 1.00 86.81 82 ARG A CA 1
ATOM 658 C C . ARG A 1 82 ? 18.745 7.447 -30.994 1.00 86.81 82 ARG A C 1
ATOM 660 O O . ARG A 1 82 ? 17.667 7.745 -31.505 1.00 86.81 82 ARG A O 1
ATOM 667 N N . GLU A 1 83 ? 19.096 6.189 -30.731 1.00 84.50 83 GLU A N 1
ATOM 668 C CA . GLU A 1 83 ? 18.236 5.035 -31.036 1.00 84.50 83 GLU A CA 1
ATOM 669 C C . GLU A 1 83 ? 16.947 5.044 -30.204 1.00 84.50 83 GLU A C 1
ATOM 671 O O . GLU A 1 83 ? 15.847 4.905 -30.742 1.00 84.50 83 GLU A O 1
ATOM 676 N N . TYR A 1 84 ? 17.060 5.294 -28.899 1.00 82.69 84 TYR A N 1
ATOM 677 C CA . TYR A 1 84 ? 15.923 5.367 -27.987 1.00 82.69 84 TYR A CA 1
ATOM 678 C C . TYR A 1 84 ? 14.970 6.517 -28.332 1.00 82.69 84 TYR A C 1
ATOM 680 O O . TYR A 1 84 ? 13.750 6.345 -28.298 1.00 82.69 84 TYR A O 1
ATOM 688 N N . SER A 1 85 ? 15.497 7.690 -28.698 1.00 83.00 85 SER A N 1
ATOM 689 C CA . SER A 1 85 ? 14.676 8.812 -29.156 1.00 83.00 85 SER A CA 1
ATOM 690 C C . SER A 1 85 ? 13.884 8.464 -30.416 1.00 83.00 85 SER A C 1
ATOM 692 O O . SER A 1 85 ? 12.713 8.833 -30.485 1.00 83.00 85 SER A O 1
ATOM 694 N N . GLY A 1 86 ? 14.472 7.712 -31.355 1.00 79.31 86 GLY A N 1
ATOM 695 C CA . GLY A 1 86 ? 13.780 7.208 -32.546 1.00 79.31 86 GLY A CA 1
ATOM 696 C C . GLY A 1 86 ? 12.685 6.180 -32.233 1.00 79.31 86 GLY A C 1
ATOM 697 O O . GLY A 1 86 ? 11.606 6.220 -32.820 1.00 79.31 86 GLY A O 1
ATOM 698 N N . LEU A 1 87 ? 12.909 5.299 -31.253 1.00 78.81 87 LEU A N 1
ATOM 699 C CA . LEU A 1 87 ? 11.891 4.350 -30.781 1.00 78.81 87 LEU A CA 1
ATOM 700 C C . LEU A 1 87 ? 10.735 5.055 -30.064 1.00 78.81 87 LEU A C 1
ATOM 702 O O . LEU A 1 87 ? 9.572 4.707 -30.256 1.00 78.81 87 LEU A O 1
ATOM 706 N N . LYS A 1 88 ? 11.039 6.076 -29.256 1.00 70.81 88 LYS A N 1
ATOM 707 C CA . LYS A 1 88 ? 10.037 6.859 -28.524 1.00 70.81 88 LYS A CA 1
ATOM 708 C C . LYS A 1 88 ? 9.120 7.640 -29.467 1.00 70.81 88 LYS A C 1
ATOM 710 O O . LYS A 1 88 ? 7.925 7.742 -29.197 1.00 70.81 88 LYS A O 1
ATOM 715 N N . THR A 1 89 ? 9.655 8.182 -30.560 1.00 64.06 89 THR A N 1
ATOM 716 C CA . THR A 1 89 ? 8.845 8.839 -31.596 1.00 64.06 89 THR A CA 1
ATOM 717 C C . THR A 1 89 ? 8.092 7.817 -32.449 1.00 64.06 89 THR A C 1
ATOM 719 O O . THR A 1 89 ? 6.909 8.015 -32.709 1.00 64.06 89 THR A O 1
ATOM 722 N N . GLY A 1 90 ? 8.701 6.678 -32.795 1.00 58.16 90 GLY A N 1
ATOM 723 C CA . GLY A 1 90 ? 8.036 5.581 -33.513 1.00 58.16 90 GLY A CA 1
ATOM 724 C C . GLY A 1 90 ? 6.852 4.958 -32.757 1.00 58.16 90 GLY A C 1
ATOM 725 O O . GLY A 1 90 ? 5.831 4.662 -33.364 1.00 58.16 90 GLY A O 1
ATOM 726 N N . LEU A 1 91 ? 6.920 4.840 -31.426 1.00 52.28 91 LEU A N 1
ATOM 727 C CA . LEU A 1 91 ? 5.790 4.373 -30.605 1.00 52.28 91 LEU A CA 1
ATOM 728 C C . LEU A 1 91 ? 4.633 5.387 -30.532 1.00 52.28 91 LEU A C 1
ATOM 730 O O . LEU A 1 91 ? 3.487 4.998 -30.318 1.00 52.28 91 LEU A O 1
ATOM 734 N N . ALA A 1 92 ? 4.928 6.682 -30.681 1.00 49.41 92 ALA A N 1
ATOM 735 C CA . ALA A 1 92 ? 3.928 7.752 -30.706 1.00 49.41 92 ALA A CA 1
ATOM 736 C C . ALA A 1 92 ? 3.277 7.920 -32.092 1.00 49.41 92 ALA A C 1
ATOM 738 O O . ALA A 1 92 ? 2.151 8.403 -32.190 1.00 49.41 92 ALA A O 1
ATOM 739 N N . THR A 1 93 ? 3.963 7.487 -33.151 1.00 45.78 93 THR A N 1
ATOM 740 C CA . THR A 1 93 ? 3.471 7.477 -34.534 1.00 45.78 93 THR A CA 1
ATOM 741 C C . THR A 1 93 ? 3.215 6.031 -34.938 1.00 45.78 93 THR A C 1
ATOM 743 O O . THR A 1 93 ? 4.007 5.408 -35.638 1.00 45.78 93 THR A O 1
ATOM 746 N N . GLY A 1 94 ? 2.123 5.459 -34.427 1.00 38.16 94 GLY A N 1
ATOM 747 C CA . GLY A 1 94 ? 1.699 4.119 -34.811 1.00 38.16 94 GLY A CA 1
ATOM 748 C C . GLY A 1 94 ? 1.662 3.960 -36.335 1.00 38.16 94 GLY A C 1
ATOM 749 O O . GLY A 1 94 ? 1.047 4.761 -37.030 1.00 38.16 94 GLY A O 1
ATOM 750 N N . CYS A 1 95 ? 2.316 2.902 -36.811 1.00 45.09 95 CYS A N 1
ATOM 751 C CA . CYS A 1 95 ? 2.064 2.229 -38.084 1.00 45.09 95 CYS A CA 1
ATOM 752 C C . CYS A 1 95 ? 2.073 3.102 -39.354 1.00 45.09 95 CYS A C 1
ATOM 754 O O . CYS A 1 95 ? 1.027 3.495 -39.855 1.00 45.09 95 CYS A O 1
ATOM 756 N N . ALA A 1 96 ? 3.243 3.239 -39.975 1.00 44.94 96 ALA A N 1
ATOM 757 C CA . ALA A 1 96 ? 3.371 3.150 -41.430 1.00 44.94 96 ALA A CA 1
ATOM 758 C C . ALA A 1 96 ? 4.838 2.883 -41.769 1.00 44.94 96 ALA A C 1
ATOM 760 O O . ALA A 1 96 ? 5.691 3.700 -41.440 1.00 44.94 96 ALA A O 1
ATOM 761 N N . HIS A 1 97 ? 5.125 1.714 -42.336 1.00 39.03 97 HIS A N 1
ATOM 762 C CA . HIS A 1 97 ? 5.858 1.529 -43.595 1.00 39.03 97 HIS A CA 1
ATOM 763 C C . HIS A 1 97 ? 5.860 0.022 -43.883 1.00 39.03 97 HIS A C 1
ATOM 765 O O . HIS A 1 97 ? 6.876 -0.660 -43.813 1.00 39.03 97 HIS A O 1
ATOM 771 N N . ASP A 1 98 ? 4.669 -0.491 -44.198 1.00 45.44 98 ASP A N 1
ATOM 772 C CA . ASP A 1 98 ? 4.592 -1.425 -45.310 1.00 45.44 98 ASP A CA 1
ATOM 773 C C . ASP A 1 98 ? 4.653 -0.543 -46.562 1.00 45.44 98 ASP A C 1
ATOM 775 O O . ASP A 1 98 ? 3.755 0.259 -46.821 1.00 45.44 98 ASP A O 1
ATOM 779 N N . ALA A 1 99 ? 5.793 -0.565 -47.238 1.00 39.31 99 ALA A N 1
ATOM 780 C CA . ALA A 1 99 ? 5.934 -0.056 -48.591 1.00 39.31 99 ALA A CA 1
ATOM 781 C C . ALA A 1 99 ? 7.075 -0.838 -49.230 1.00 39.31 99 ALA A C 1
ATOM 783 O O . ALA A 1 99 ? 8.230 -0.409 -49.258 1.00 39.31 99 ALA A O 1
ATOM 784 N N . GLY A 1 100 ? 6.736 -2.038 -49.694 1.00 43.06 100 GLY A N 1
ATOM 785 C CA . GLY A 1 100 ? 7.569 -2.749 -50.639 1.00 43.06 100 GLY A CA 1
ATOM 786 C C . GLY A 1 100 ? 7.864 -1.871 -51.849 1.00 43.06 100 GLY A C 1
ATOM 787 O O . GLY A 1 100 ? 6.964 -1.266 -52.419 1.00 43.06 100 GLY A O 1
ATOM 788 N N . LEU A 1 101 ? 9.124 -1.856 -52.261 1.00 40.28 101 LEU A N 1
ATOM 789 C CA . LEU A 1 101 ? 9.517 -1.619 -53.642 1.00 40.28 101 LEU A CA 1
ATOM 790 C C . LEU A 1 101 ? 10.745 -2.485 -53.914 1.00 40.28 101 LEU A C 1
ATOM 792 O O . LEU A 1 101 ? 11.885 -2.030 -53.907 1.00 40.28 101 LEU A O 1
ATOM 796 N N . GLY A 1 102 ? 10.482 -3.764 -54.182 1.00 42.09 102 GLY A N 1
ATOM 797 C CA . GLY A 1 102 ? 11.257 -4.447 -55.201 1.00 42.09 102 GLY A CA 1
ATOM 798 C C . GLY A 1 102 ? 10.945 -3.761 -56.529 1.00 42.09 102 GLY A C 1
ATOM 799 O O . GLY A 1 102 ? 9.828 -3.858 -57.032 1.00 42.09 102 GLY A O 1
ATOM 800 N N . ARG A 1 103 ? 11.910 -3.025 -57.072 1.00 37.72 103 ARG A N 1
ATOM 801 C CA . ARG A 1 103 ? 11.978 -2.761 -58.508 1.00 37.72 103 ARG A CA 1
ATOM 802 C C . ARG A 1 103 ? 13.291 -3.328 -59.006 1.00 37.72 103 ARG A C 1
ATOM 804 O O . ARG A 1 103 ? 14.341 -2.698 -58.951 1.00 37.72 103 ARG A O 1
ATOM 811 N N . ASP A 1 104 ? 13.144 -4.596 -59.360 1.00 39.66 104 ASP A N 1
ATOM 812 C CA . ASP A 1 104 ? 13.785 -5.290 -60.463 1.00 39.66 104 ASP A CA 1
ATOM 813 C C . ASP A 1 104 ? 14.293 -4.323 -61.541 1.00 39.66 104 ASP A C 1
ATOM 815 O O . ASP A 1 104 ? 13.589 -3.394 -61.955 1.00 39.66 104 ASP A O 1
ATOM 819 N N . GLY A 1 105 ? 15.543 -4.529 -61.942 1.00 41.69 105 GLY A N 1
ATOM 820 C CA . GLY A 1 105 ? 16.126 -3.818 -63.063 1.00 41.69 105 GLY A CA 1
ATOM 821 C C . GLY A 1 105 ? 15.511 -4.291 -64.372 1.00 41.69 105 GLY A C 1
ATOM 822 O O . GLY A 1 105 ? 15.081 -5.431 -64.487 1.00 41.69 105 GLY A O 1
ATOM 823 N N . SER A 1 106 ? 15.520 -3.423 -65.373 1.00 42.03 106 SER A N 1
ATOM 824 C CA . SER A 1 106 ? 15.732 -3.807 -66.767 1.00 42.03 106 SER A CA 1
ATOM 825 C C . SER A 1 106 ? 16.078 -2.546 -67.550 1.00 42.03 106 SER A C 1
ATOM 827 O O . SER A 1 106 ? 15.362 -1.545 -67.476 1.00 42.03 106 SER A O 1
ATOM 829 N N . ASP A 1 107 ? 17.223 -2.618 -68.223 1.00 45.56 107 ASP A N 1
ATOM 830 C CA . ASP A 1 107 ? 17.617 -1.867 -69.409 1.00 45.56 107 ASP A CA 1
ATOM 831 C C . ASP A 1 107 ? 16.444 -1.498 -70.330 1.00 45.56 107 ASP A C 1
ATOM 833 O O . ASP A 1 107 ? 15.559 -2.322 -70.548 1.00 45.56 107 ASP A O 1
ATOM 837 N N . ASP A 1 108 ? 16.493 -0.312 -70.944 1.00 45.22 108 ASP A N 1
ATOM 838 C CA . ASP A 1 108 ? 16.392 -0.239 -72.406 1.00 45.22 108 ASP A CA 1
ATOM 839 C C . ASP A 1 108 ? 16.968 1.083 -72.939 1.00 45.22 108 ASP A C 1
ATOM 841 O O . ASP A 1 108 ? 17.065 2.102 -72.251 1.00 45.22 108 ASP A O 1
ATOM 845 N N . GLU A 1 109 ? 17.417 1.010 -74.178 1.00 48.62 109 GLU A N 1
ATOM 846 C CA . GLU A 1 109 ? 18.480 1.762 -74.807 1.00 48.62 109 GLU A CA 1
ATOM 847 C C . GLU A 1 109 ? 17.887 2.732 -75.848 1.00 48.62 109 GLU A C 1
ATOM 849 O O . GLU A 1 109 ? 17.149 2.312 -76.730 1.00 48.62 109 GLU A O 1
ATOM 854 N N . ARG A 1 110 ? 18.331 4.004 -75.824 1.00 39.88 110 ARG A N 1
ATOM 855 C CA . ARG A 1 110 ? 18.444 4.927 -76.988 1.00 39.88 110 ARG A CA 1
ATOM 856 C C . ARG A 1 110 ? 17.166 5.438 -77.700 1.00 39.88 110 ARG A C 1
ATOM 858 O O . ARG A 1 110 ? 16.077 4.919 -77.485 1.00 39.88 110 ARG A O 1
ATOM 865 N N . PRO A 1 111 ? 17.283 6.457 -78.591 1.00 56.34 111 PRO A N 1
ATOM 866 C CA . PRO A 1 111 ? 18.484 7.146 -79.107 1.00 56.34 111 PRO A CA 1
ATOM 867 C C . PRO A 1 111 ? 18.664 8.614 -78.701 1.00 56.34 111 PRO A C 1
ATOM 869 O O . PRO A 1 111 ? 17.662 9.317 -78.451 1.00 56.34 111 PRO A O 1
#

Secondary structure (DSSP, 8-state):
--------TTPPP------HHHHHHHHHHHHHHT--HHHHHHHHHIIIIIHHHHHHHHHHHHHH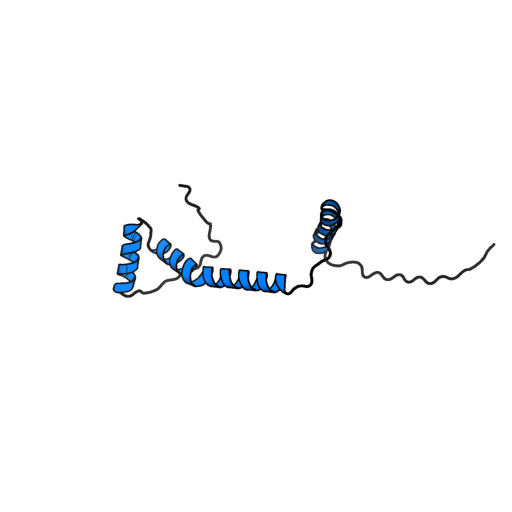HHHSPPPPPPS-HHHHHHHHHHHHHHHHS------------------

Sequence (111 aa):
MTAYRRHMEGARKVQVTLDARQYAALSRISRKDGRKLAAVVREAVEKYCVEPEARQRRLDAIETLYAMDPLPVPASMEHWNREYSGLKTGLATGCAHDAGLGRDGSDDERP